Protein AF-A0A924S5Z5-F1 (afdb_monomer)

Secondary structure (DSSP, 8-state):
------PPPGGG-TTHHHHHHHHHHHH-TTS-PEEPHHHHHHHHHS--TTHHHHHHHHHHHHHHHTTT-SEE-GGGS-HHHHHHHH-SSPPPPPHHHHHHHHHHHHHHHHHHHHTTT-HHHHHHHHTS-HHHHHHHT-

Radius of gyration: 17.37 Å; Cα contacts (8 Å, |Δi|>4): 128; chains: 1; bounding box: 43×27×55 Å

Structure (mmCIF, N/CA/C/O backbone):
data_AF-A0A924S5Z5-F1
#
_entry.id   AF-A0A924S5Z5-F1
#
loop_
_atom_site.group_PDB
_atom_site.id
_atom_site.type_symbol
_atom_site.label_atom_id
_atom_site.label_alt_id
_atom_site.label_comp_id
_atom_site.label_asym_id
_atom_site.label_entity_id
_atom_site.label_seq_id
_atom_site.pdbx_PDB_ins_code
_atom_site.Cartn_x
_atom_site.Cartn_y
_atom_site.Cartn_z
_atom_site.occupancy
_atom_site.B_iso_or_equiv
_atom_site.auth_seq_id
_atom_site.auth_comp_id
_atom_site.auth_asym_id
_atom_site.auth_atom_id
_atom_site.pdbx_PDB_model_num
ATOM 1 N N . ASN A 1 1 ? 11.012 15.127 -35.515 1.00 39.03 1 ASN A N 1
ATOM 2 C CA . ASN A 1 1 ? 11.517 13.742 -35.368 1.00 39.03 1 ASN A CA 1
ATOM 3 C C . ASN A 1 1 ? 11.509 13.340 -33.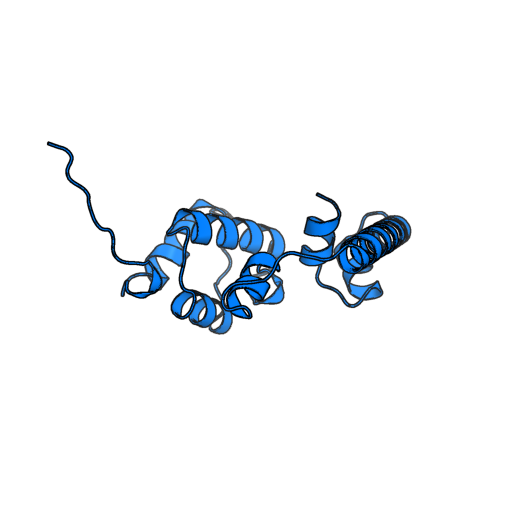898 1.00 39.03 1 ASN A C 1
ATOM 5 O O . ASN A 1 1 ? 12.509 13.516 -33.220 1.00 39.03 1 ASN A O 1
ATOM 9 N N . GLY A 1 2 ? 10.361 12.892 -33.378 1.00 47.19 2 GLY A N 1
ATOM 10 C CA . GLY A 1 2 ? 10.234 12.454 -31.984 1.00 47.19 2 GLY A CA 1
ATOM 11 C C . GLY A 1 2 ? 10.558 10.968 -31.858 1.00 47.19 2 GLY A C 1
ATOM 12 O O . GLY A 1 2 ? 9.858 10.139 -32.433 1.00 47.19 2 GLY A O 1
ATOM 13 N N . LEU A 1 3 ? 11.624 10.632 -31.135 1.00 38.22 3 LEU A N 1
ATOM 14 C CA . LEU A 1 3 ? 11.960 9.253 -30.780 1.00 38.22 3 LEU A CA 1
ATOM 15 C C . LEU A 1 3 ? 10.952 8.743 -29.742 1.00 38.22 3 LEU A C 1
ATOM 17 O O . LEU A 1 3 ? 10.991 9.137 -28.578 1.00 38.22 3 LEU A O 1
ATOM 21 N N . VAL A 1 4 ? 10.047 7.859 -30.162 1.00 43.88 4 VAL A N 1
ATOM 22 C CA . VAL A 1 4 ? 9.155 7.133 -29.251 1.00 43.88 4 VAL A CA 1
ATOM 23 C C . VAL A 1 4 ? 9.936 5.956 -28.677 1.00 43.88 4 VAL A C 1
ATOM 25 O O . VAL A 1 4 ? 10.039 4.896 -29.293 1.00 43.88 4 VAL A O 1
ATOM 28 N N . VAL A 1 5 ? 10.516 6.143 -27.493 1.00 45.22 5 VAL A N 1
ATOM 29 C CA . VAL A 1 5 ? 11.158 5.055 -26.749 1.00 45.22 5 VAL A CA 1
ATOM 30 C C . VAL A 1 5 ? 10.055 4.154 -26.196 1.00 45.22 5 VAL A C 1
ATOM 32 O O . VAL A 1 5 ? 9.422 4.472 -25.189 1.00 45.22 5 VAL A O 1
ATOM 35 N N . ARG A 1 6 ? 9.793 3.024 -26.862 1.00 48.19 6 ARG A N 1
ATOM 36 C CA . ARG A 1 6 ? 8.923 1.973 -26.320 1.00 48.19 6 ARG A CA 1
ATOM 37 C C . ARG A 1 6 ? 9.669 1.255 -25.200 1.00 48.19 6 ARG A C 1
ATOM 39 O O . ARG A 1 6 ? 10.352 0.262 -25.431 1.00 48.19 6 ARG A O 1
ATOM 46 N N . LEU A 1 7 ? 9.570 1.792 -23.988 1.00 57.28 7 LEU A N 1
ATOM 47 C CA . LEU A 1 7 ? 10.012 1.088 -22.789 1.00 57.28 7 LEU A CA 1
ATOM 48 C C . LEU A 1 7 ? 9.194 -0.208 -22.651 1.00 57.28 7 LEU A C 1
ATOM 50 O O . LEU A 1 7 ? 7.968 -0.164 -22.791 1.00 57.28 7 LEU A O 1
ATOM 54 N N . PRO A 1 8 ? 9.838 -1.362 -22.402 1.00 53.69 8 PRO A N 1
ATOM 55 C CA . PRO A 1 8 ? 9.117 -2.601 -22.157 1.00 53.69 8 PRO A CA 1
ATOM 56 C C . PRO A 1 8 ? 8.243 -2.450 -20.910 1.00 53.69 8 PRO A C 1
ATOM 58 O O . PRO A 1 8 ? 8.626 -1.777 -19.949 1.00 53.69 8 PRO A O 1
ATOM 61 N N . ALA A 1 9 ? 7.081 -3.107 -20.917 1.00 63.81 9 ALA A N 1
ATOM 62 C CA . ALA A 1 9 ? 6.237 -3.195 -19.734 1.00 63.81 9 ALA A CA 1
ATOM 63 C C . ALA A 1 9 ? 7.059 -3.708 -18.543 1.00 63.81 9 ALA A C 1
ATOM 65 O O . ALA A 1 9 ? 7.856 -4.638 -18.683 1.00 63.81 9 ALA A O 1
ATOM 66 N N . LEU A 1 10 ? 6.852 -3.113 -17.368 1.00 65.38 10 LEU A N 1
ATOM 67 C CA . LEU A 1 10 ? 7.674 -3.344 -16.178 1.00 65.38 10 LEU A CA 1
ATOM 68 C C . LEU A 1 10 ? 7.735 -4.830 -15.755 1.00 65.38 10 LEU A C 1
ATOM 70 O O . LEU A 1 10 ? 8.758 -5.274 -15.252 1.00 65.38 10 LEU A O 1
ATOM 74 N N . ARG A 1 11 ? 6.697 -5.621 -16.053 1.00 62.19 11 ARG A N 1
ATOM 75 C CA . ARG A 1 11 ? 6.652 -7.083 -15.837 1.00 62.19 11 ARG A CA 1
ATOM 76 C C . ARG A 1 11 ? 7.616 -7.910 -16.696 1.00 62.19 11 ARG A C 1
ATOM 78 O O . ARG A 1 11 ? 7.984 -9.011 -16.316 1.00 62.19 11 ARG A O 1
ATOM 85 N N . HIS A 1 12 ? 8.019 -7.410 -17.863 1.00 63.91 12 HIS A N 1
ATOM 86 C CA . HIS A 1 12 ? 8.942 -8.116 -18.762 1.00 63.91 12 HIS A CA 1
ATOM 87 C C . HIS A 1 12 ? 10.407 -7.762 -18.476 1.00 63.91 12 HIS A C 1
ATOM 89 O O . HIS A 1 12 ? 11.311 -8.217 -19.175 1.00 63.91 12 HIS A O 1
ATOM 95 N N . ARG A 1 13 ? 10.653 -6.925 -17.463 1.00 70.69 13 ARG A N 1
ATOM 96 C CA . ARG A 1 13 ? 11.990 -6.522 -17.054 1.00 70.69 13 ARG A CA 1
ATOM 97 C C . ARG A 1 13 ? 12.581 -7.548 -16.095 1.00 70.69 13 ARG A C 1
ATOM 99 O O . ARG A 1 13 ? 12.076 -7.745 -14.994 1.00 70.69 13 ARG A O 1
ATOM 106 N N . 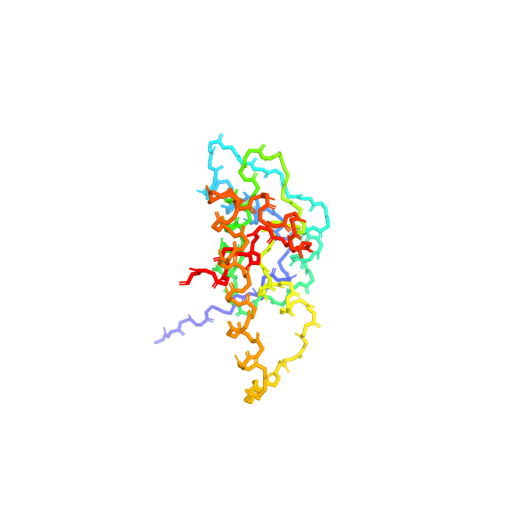SER A 1 14 ? 13.707 -8.139 -16.482 1.00 75.12 14 SER A N 1
ATOM 107 C CA . SER A 1 14 ? 14.488 -9.035 -15.620 1.00 75.12 14 SER A CA 1
ATOM 108 C C . SER A 1 14 ? 15.035 -8.337 -14.365 1.00 75.12 14 SER A C 1
ATOM 110 O O . SER A 1 14 ? 15.351 -9.002 -13.381 1.00 75.12 14 SER A O 1
ATOM 112 N N . ASP A 1 15 ? 15.108 -7.002 -14.360 1.00 85.12 15 ASP A N 1
ATOM 113 C CA . ASP A 1 15 ? 15.619 -6.194 -13.252 1.00 85.12 15 ASP A CA 1
ATOM 114 C C . ASP A 1 15 ? 14.532 -5.639 -12.312 1.00 85.12 15 ASP A C 1
ATOM 116 O O . ASP A 1 15 ? 14.855 -4.860 -11.413 1.00 85.12 15 ASP A O 1
ATOM 120 N N . LEU A 1 16 ? 13.266 -6.063 -12.441 1.00 87.31 16 LEU A N 1
ATOM 121 C CA . LEU A 1 16 ? 12.148 -5.562 -11.625 1.00 87.31 16 LEU A CA 1
ATOM 122 C C . LEU A 1 16 ? 12.440 -5.589 -10.118 1.00 87.31 16 LEU A C 1
ATOM 124 O O . LEU A 1 16 ? 12.215 -4.598 -9.426 1.00 87.31 16 LEU A O 1
ATOM 128 N N . ARG A 1 17 ? 13.012 -6.686 -9.605 1.00 90.38 17 ARG A N 1
ATOM 129 C CA . ARG A 1 17 ? 13.372 -6.795 -8.181 1.00 90.38 17 ARG A CA 1
ATOM 130 C C . ARG A 1 17 ? 14.377 -5.728 -7.750 1.00 90.38 17 ARG A C 1
ATOM 132 O O . ARG A 1 17 ? 14.273 -5.184 -6.653 1.00 90.38 17 ARG A O 1
ATOM 139 N N . ALA A 1 18 ? 15.373 -5.452 -8.591 1.00 90.31 18 ALA A N 1
ATOM 140 C CA . ALA A 1 18 ? 16.394 -4.448 -8.310 1.00 90.31 18 ALA A CA 1
ATOM 141 C C . ALA A 1 18 ? 15.805 -3.034 -8.375 1.00 90.31 18 ALA A C 1
ATOM 143 O O . ALA A 1 18 ? 16.085 -2.216 -7.500 1.00 90.31 18 ALA A O 1
ATOM 144 N N . VAL A 1 19 ? 14.935 -2.778 -9.357 1.00 90.56 19 VAL A N 1
ATOM 145 C CA . VAL A 1 19 ? 14.194 -1.520 -9.490 1.00 90.56 19 VAL A CA 1
ATOM 146 C C . VAL A 1 19 ? 13.304 -1.280 -8.269 1.00 90.56 19 VAL A C 1
ATOM 148 O O . VAL A 1 19 ? 13.399 -0.218 -7.663 1.00 90.56 19 VAL A O 1
ATOM 151 N N . ALA A 1 20 ? 12.507 -2.268 -7.854 1.00 92.56 20 ALA A N 1
ATOM 152 C CA . ALA A 1 20 ? 11.628 -2.165 -6.690 1.00 92.56 20 ALA A CA 1
ATOM 153 C C . ALA A 1 20 ? 12.412 -1.857 -5.407 1.00 92.56 20 ALA A C 1
ATOM 155 O O . ALA A 1 20 ? 12.065 -0.926 -4.686 1.00 92.56 20 ALA A O 1
ATOM 156 N N . ARG A 1 21 ? 13.523 -2.566 -5.161 1.00 92.31 21 ARG A N 1
ATOM 157 C CA . ARG A 1 21 ? 14.401 -2.281 -4.013 1.00 92.31 21 ARG A CA 1
ATOM 158 C C . ARG A 1 21 ? 14.984 -0.872 -4.056 1.00 92.31 21 ARG A C 1
ATOM 160 O O . ARG A 1 21 ? 15.021 -0.202 -3.032 1.00 92.31 21 ARG A O 1
ATOM 167 N N . ARG A 1 22 ? 15.436 -0.412 -5.226 1.00 92.69 22 ARG A N 1
ATOM 168 C CA . ARG A 1 22 ? 16.035 0.921 -5.373 1.00 92.69 22 ARG A CA 1
ATOM 169 C C . ARG A 1 22 ? 15.017 2.038 -5.163 1.00 92.69 22 ARG A C 1
ATOM 171 O O . ARG A 1 22 ? 15.353 3.046 -4.554 1.00 92.69 22 ARG A O 1
ATOM 178 N N . ILE A 1 23 ? 13.794 1.854 -5.649 1.00 92.75 23 ILE A N 1
ATOM 179 C CA . ILE A 1 23 ? 12.691 2.782 -5.394 1.00 92.75 23 ILE A CA 1
ATOM 180 C C . ILE A 1 23 ? 12.361 2.794 -3.902 1.00 92.75 23 ILE A C 1
ATOM 182 O O . ILE A 1 23 ? 12.305 3.860 -3.307 1.00 92.75 23 ILE A O 1
ATOM 186 N N . LEU A 1 24 ? 12.217 1.621 -3.281 1.00 93.69 24 LEU A N 1
ATOM 187 C CA . LEU A 1 24 ? 11.893 1.522 -1.861 1.00 93.69 24 LEU A CA 1
ATOM 188 C C . LEU A 1 24 ? 12.961 2.176 -0.969 1.00 93.69 24 LEU A C 1
ATOM 190 O O . LEU A 1 24 ? 12.618 2.898 -0.039 1.00 93.69 24 LEU A O 1
ATOM 194 N N . LEU A 1 25 ? 14.245 1.992 -1.294 1.00 93.12 25 LEU A N 1
ATOM 195 C CA . LEU A 1 25 ? 15.355 2.668 -0.616 1.00 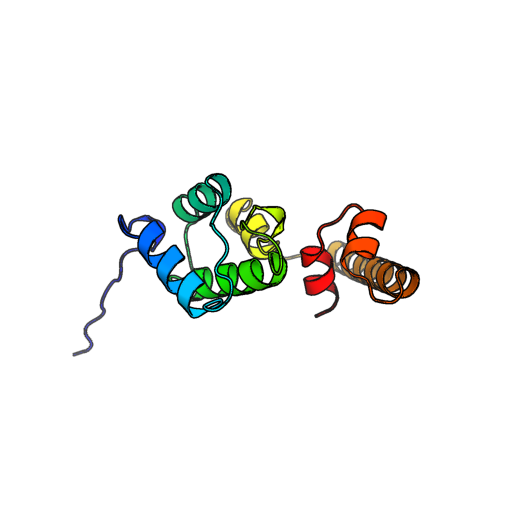93.12 25 LEU A CA 1
ATOM 196 C C . LEU A 1 25 ? 15.266 4.198 -0.736 1.00 93.12 25 LEU A C 1
ATOM 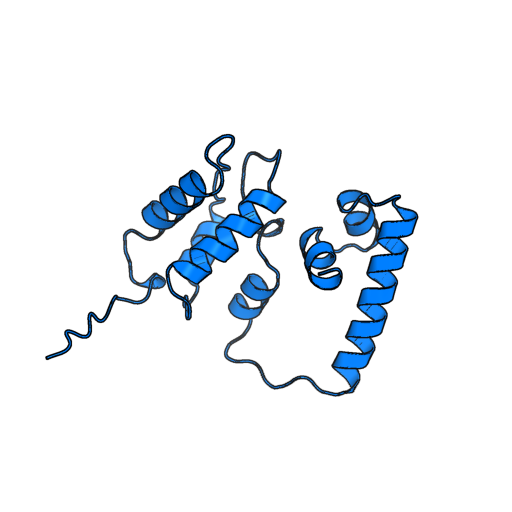198 O O . LEU A 1 25 ? 15.602 4.904 0.208 1.00 93.12 25 LEU A O 1
ATOM 202 N N . ALA A 1 26 ? 14.819 4.716 -1.882 1.00 90.44 26 ALA A N 1
ATOM 203 C CA . ALA A 1 26 ? 14.649 6.153 -2.079 1.00 90.44 26 ALA A CA 1
ATOM 204 C C . ALA A 1 26 ? 13.447 6.719 -1.301 1.00 90.44 26 ALA A C 1
ATOM 206 O O . ALA A 1 26 ? 13.511 7.851 -0.830 1.00 90.44 26 ALA A O 1
ATOM 207 N N . GLU A 1 27 ? 12.370 5.943 -1.154 1.00 88.00 27 GLU A N 1
ATOM 208 C CA . GLU A 1 27 ? 11.154 6.359 -0.439 1.00 88.00 27 GLU A CA 1
ATOM 209 C C . GLU A 1 27 ? 11.291 6.231 1.090 1.00 88.00 27 GLU A C 1
ATOM 211 O O . GLU A 1 27 ? 10.712 7.026 1.826 1.00 88.00 27 GLU A O 1
ATOM 216 N N . ALA A 1 28 ? 12.070 5.261 1.583 1.00 87.94 28 ALA A N 1
ATOM 217 C CA . ALA A 1 28 ? 12.263 5.004 3.013 1.00 87.94 28 ALA A CA 1
ATOM 218 C C . ALA A 1 28 ? 13.747 4.779 3.377 1.00 87.94 28 ALA A C 1
ATOM 220 O O . ALA A 1 28 ? 14.113 3.688 3.822 1.00 87.94 28 ALA A O 1
ATOM 221 N N . PRO A 1 29 ? 14.629 5.787 3.227 1.00 86.31 29 PRO A N 1
ATOM 222 C CA . PRO A 1 29 ? 16.079 5.610 3.374 1.00 86.31 29 PRO A CA 1
ATOM 223 C C . PRO A 1 29 ? 16.543 5.318 4.808 1.00 86.31 29 PRO A C 1
ATOM 225 O O . PRO A 1 29 ? 17.602 4.729 4.995 1.00 86.31 29 PRO A O 1
ATOM 228 N N . GLN A 1 30 ? 15.773 5.728 5.821 1.00 85.06 30 GLN A N 1
ATOM 229 C CA . GLN A 1 30 ? 16.160 5.592 7.235 1.00 85.06 30 GLN A CA 1
ATOM 230 C C . GLN A 1 30 ? 15.791 4.232 7.842 1.00 85.06 30 GLN A C 1
ATOM 232 O O . GLN A 1 30 ? 16.400 3.800 8.815 1.00 85.06 30 GLN A O 1
ATOM 237 N N . ALA A 1 31 ? 14.784 3.562 7.283 1.00 85.62 31 ALA A N 1
ATOM 238 C CA . ALA A 1 31 ? 14.272 2.288 7.775 1.00 85.62 31 ALA A CA 1
ATOM 239 C C . ALA A 1 31 ? 13.629 1.530 6.612 1.00 85.62 31 ALA A C 1
ATOM 241 O O . ALA A 1 31 ? 12.413 1.382 6.552 1.00 85.62 31 ALA A O 1
ATOM 242 N N . THR A 1 32 ? 14.441 1.125 5.632 1.00 90.69 32 THR A N 1
ATOM 243 C CA . THR A 1 32 ? 13.942 0.446 4.431 1.00 90.69 32 THR A CA 1
ATOM 244 C C . THR A 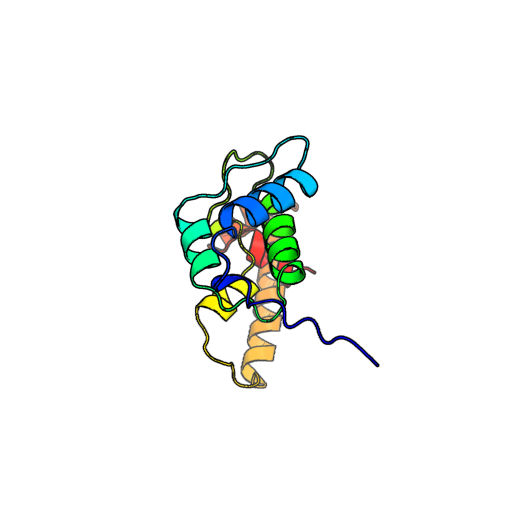1 32 ? 13.476 -0.970 4.791 1.00 90.69 32 THR A C 1
ATOM 246 O O . THR A 1 32 ? 14.324 -1.804 5.118 1.00 90.69 32 THR A O 1
ATOM 249 N N . PRO A 1 33 ? 12.169 -1.285 4.718 1.00 92.88 33 PRO A N 1
ATOM 250 C CA . PRO A 1 33 ? 11.698 -2.634 5.001 1.00 92.88 33 PRO A CA 1
ATOM 251 C C . PRO A 1 33 ? 12.106 -3.594 3.876 1.00 92.88 33 PRO A C 1
ATOM 253 O O . PRO A 1 33 ? 12.261 -3.206 2.713 1.00 92.88 33 PRO A O 1
ATOM 256 N N . ALA A 1 34 ? 12.248 -4.878 4.201 1.00 94.62 34 ALA A N 1
ATOM 257 C CA . ALA A 1 34 ? 12.341 -5.920 3.186 1.00 94.62 34 ALA A CA 1
ATOM 258 C C . ALA A 1 34 ? 11.018 -6.020 2.406 1.00 94.62 34 ALA A C 1
ATOM 260 O O . ALA A 1 34 ? 9.964 -5.640 2.902 1.00 94.62 34 ALA A O 1
ATOM 261 N N . ILE A 1 35 ? 11.043 -6.551 1.183 1.00 96.12 35 ILE A N 1
ATOM 262 C CA . ILE A 1 35 ? 9.815 -6.911 0.460 1.00 96.12 35 ILE A CA 1
ATOM 263 C C . ILE A 1 35 ? 9.649 -8.418 0.588 1.00 96.12 35 ILE A C 1
ATOM 265 O O . ILE A 1 35 ? 10.529 -9.158 0.138 1.00 96.12 35 ILE A O 1
ATOM 269 N N . SER A 1 36 ? 8.529 -8.866 1.154 1.00 96.75 36 SER A N 1
ATOM 270 C CA . SER A 1 36 ? 8.256 -10.296 1.281 1.00 96.75 36 SER A CA 1
ATOM 271 C C . SER A 1 36 ? 8.243 -10.989 -0.082 1.00 96.75 36 SER A C 1
ATOM 273 O O . SER A 1 36 ? 7.879 -10.417 -1.119 1.00 96.75 36 SER A O 1
ATOM 275 N N . ALA A 1 37 ? 8.598 -12.273 -0.090 1.00 92.94 37 ALA A N 1
ATOM 276 C CA . ALA A 1 37 ? 8.608 -13.067 -1.315 1.00 92.94 37 ALA A CA 1
ATOM 277 C C . ALA A 1 37 ? 7.227 -13.113 -1.996 1.00 92.94 37 ALA A C 1
ATOM 279 O O . ALA A 1 37 ? 7.158 -13.181 -3.223 1.00 92.94 37 ALA A O 1
ATOM 280 N N . ASN A 1 38 ? 6.134 -13.058 -1.222 1.00 92.69 38 ASN A N 1
ATOM 281 C CA . ASN A 1 38 ? 4.781 -13.039 -1.776 1.00 92.69 38 ASN A CA 1
ATOM 282 C C . ASN A 1 38 ? 4.494 -11.751 -2.546 1.00 92.69 38 ASN A C 1
ATOM 284 O O . ASN A 1 38 ? 4.125 -11.813 -3.716 1.00 92.69 38 ASN A O 1
ATOM 288 N N . VAL A 1 39 ? 4.771 -10.600 -1.932 1.00 94.44 39 VAL A N 1
ATOM 289 C CA . VAL A 1 39 ? 4.597 -9.288 -2.568 1.00 94.44 39 VAL A CA 1
ATOM 290 C C . VAL A 1 39 ? 5.447 -9.176 -3.832 1.00 94.44 39 VAL A C 1
ATOM 292 O O . VAL A 1 39 ? 4.967 -8.710 -4.864 1.00 94.44 39 VAL A O 1
ATOM 295 N N . MET A 1 40 ? 6.685 -9.682 -3.809 1.00 94.00 40 MET A N 1
ATOM 296 C CA . MET A 1 40 ? 7.532 -9.669 -5.003 1.00 94.00 40 MET A CA 1
ATOM 297 C C . MET A 1 40 ? 6.932 -10.486 -6.158 1.00 94.00 40 MET A C 1
ATOM 299 O O . MET A 1 40 ? 6.954 -10.033 -7.300 1.00 94.00 40 MET A O 1
ATOM 303 N N . ARG A 1 41 ? 6.335 -11.654 -5.878 1.00 90.56 41 ARG A N 1
ATOM 304 C CA . ARG A 1 41 ? 5.625 -12.442 -6.903 1.00 90.56 41 ARG A CA 1
ATOM 305 C C . ARG A 1 41 ? 4.404 -11.706 -7.453 1.00 90.56 41 ARG A C 1
ATOM 307 O O . ARG A 1 41 ? 4.135 -11.799 -8.649 1.00 90.56 41 ARG A O 1
ATOM 314 N N . MET A 1 42 ? 3.672 -10.978 -6.608 1.00 90.00 42 MET A N 1
ATOM 315 C CA . MET A 1 42 ? 2.543 -10.152 -7.053 1.00 90.00 42 MET A CA 1
ATOM 316 C C . MET A 1 42 ? 3.023 -9.046 -7.995 1.00 90.00 42 MET A C 1
ATOM 318 O O . MET A 1 42 ? 2.429 -8.839 -9.051 1.00 90.00 42 MET A O 1
ATOM 322 N N . PHE A 1 43 ? 4.141 -8.391 -7.669 1.00 90.62 43 PHE A N 1
ATOM 323 C CA . PHE A 1 43 ? 4.755 -7.384 -8.535 1.00 90.62 43 PHE A CA 1
ATOM 324 C C . PHE A 1 43 ? 5.225 -7.967 -9.871 1.00 90.62 43 PHE A C 1
ATOM 326 O O . PHE A 1 43 ? 5.039 -7.333 -10.904 1.00 90.62 43 PHE A O 1
ATOM 333 N N . GLU A 1 44 ? 5.793 -9.172 -9.885 1.00 87.69 44 GLU A N 1
ATOM 334 C CA . GLU A 1 44 ? 6.232 -9.842 -11.119 1.00 87.69 44 GLU A CA 1
ATOM 335 C C . GLU A 1 44 ? 5.069 -10.218 -12.048 1.00 87.69 44 GLU A C 1
ATOM 337 O O . GLU A 1 44 ? 5.219 -10.185 -13.268 1.00 87.69 44 GLU A O 1
ATOM 342 N N . ARG A 1 45 ? 3.905 -10.557 -11.484 1.00 84.38 45 ARG A N 1
ATOM 343 C CA . ARG A 1 45 ? 2.712 -10.961 -12.249 1.00 84.38 45 ARG A CA 1
ATOM 344 C C . ARG A 1 45 ? 1.857 -9.787 -12.712 1.00 84.38 45 ARG A C 1
ATOM 346 O O . ARG A 1 45 ? 1.102 -9.929 -13.670 1.00 84.38 45 ARG A O 1
ATOM 353 N N . TYR A 1 46 ? 1.950 -8.648 -12.034 1.00 81.88 46 TYR A N 1
ATOM 354 C CA . TYR A 1 46 ? 1.088 -7.507 -12.300 1.00 81.88 46 TYR A CA 1
ATOM 355 C C . TYR A 1 46 ? 1.421 -6.817 -13.629 1.00 81.88 46 TYR A C 1
ATOM 357 O O . TYR A 1 46 ? 2.581 -6.687 -14.019 1.00 81.88 46 TYR A O 1
ATOM 365 N N . ALA A 1 47 ? 0.395 -6.346 -14.344 1.00 73.00 47 ALA A N 1
ATOM 366 C CA . ALA A 1 47 ? 0.563 -5.788 -15.685 1.00 73.00 47 ALA A CA 1
ATOM 367 C C . ALA A 1 47 ? 1.349 -4.464 -15.704 1.00 73.00 47 ALA A C 1
ATOM 369 O O . ALA A 1 47 ? 2.001 -4.171 -16.712 1.00 73.00 47 ALA A O 1
ATOM 370 N N . TRP A 1 48 ? 1.316 -3.709 -14.601 1.00 79.12 48 TRP A N 1
ATOM 371 C CA . TRP A 1 48 ? 1.877 -2.359 -14.456 1.00 79.12 48 TRP A CA 1
ATOM 372 C C . TRP A 1 48 ? 1.417 -1.382 -15.552 1.00 79.12 48 TRP A C 1
ATOM 374 O O . TRP A 1 48 ? 2.264 -0.835 -16.268 1.00 79.12 48 TRP A O 1
ATOM 384 N N . PRO A 1 49 ? 0.101 -1.125 -15.697 1.00 66.50 49 PRO A N 1
ATOM 385 C CA . PRO A 1 49 ? -0.417 -0.171 -16.683 1.00 66.50 49 PRO A CA 1
ATOM 386 C C . PRO A 1 49 ? 0.191 1.238 -16.532 1.00 66.50 49 PRO A C 1
ATOM 388 O O . PRO A 1 49 ? 0.385 1.934 -17.527 1.00 66.50 49 PRO A O 1
ATOM 391 N N . GLY A 1 50 ?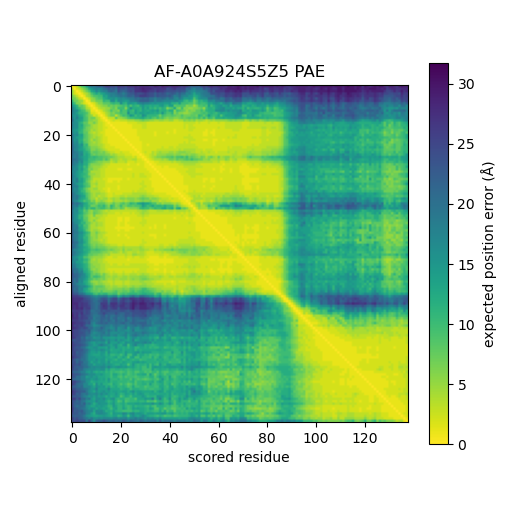 0.564 1.637 -15.309 1.00 68.38 50 GLY A N 1
ATOM 392 C CA . GLY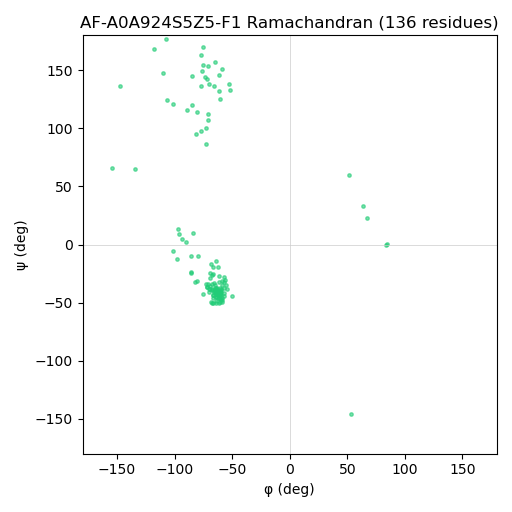 A 1 50 ? 1.194 2.922 -14.986 1.00 68.38 50 GLY A CA 1
ATOM 393 C C . GLY A 1 50 ? 2.728 2.907 -14.867 1.00 68.38 50 GLY A C 1
ATOM 394 O O . GLY A 1 50 ? 3.312 3.882 -14.379 1.00 68.38 50 GLY A O 1
ATOM 395 N N . ASN A 1 51 ? 3.406 1.839 -15.310 1.00 77.25 51 ASN A N 1
ATOM 396 C CA . ASN A 1 51 ? 4.871 1.692 -15.279 1.00 77.25 51 ASN A CA 1
ATOM 397 C C . ASN A 1 51 ? 5.490 1.930 -13.874 1.00 77.25 51 ASN A C 1
ATOM 399 O O . ASN A 1 51 ? 4.907 1.607 -12.841 1.00 77.25 51 ASN A O 1
ATOM 403 N N . ILE A 1 52 ? 6.704 2.498 -13.831 1.00 80.94 52 ILE A N 1
ATOM 404 C CA . ILE A 1 52 ? 7.502 2.743 -12.618 1.00 80.94 52 ILE A CA 1
ATOM 405 C C . ILE A 1 52 ? 6.801 3.688 -11.637 1.00 80.94 52 ILE A C 1
ATOM 407 O O . ILE A 1 52 ? 6.966 3.533 -10.431 1.00 80.94 52 ILE A O 1
ATOM 411 N N . ARG A 1 53 ? 6.011 4.656 -12.123 1.00 81.19 53 ARG A N 1
ATOM 412 C CA . ARG A 1 53 ? 5.293 5.591 -11.240 1.00 81.19 53 ARG A CA 1
ATOM 413 C C . ARG A 1 53 ? 4.269 4.862 -10.379 1.00 81.19 53 ARG A C 1
ATOM 415 O O . ARG A 1 53 ? 4.153 5.163 -9.196 1.00 81.19 53 ARG A O 1
ATOM 422 N N . GLN A 1 54 ? 3.568 3.891 -10.960 1.00 83.12 54 GLN A N 1
ATOM 423 C CA . GLN A 1 54 ? 2.620 3.066 -10.221 1.00 83.12 54 GLN A CA 1
ATOM 424 C C . GLN A 1 54 ? 3.343 2.192 -9.191 1.00 83.12 54 GLN A C 1
ATOM 426 O O . GLN A 1 54 ? 2.952 2.197 -8.029 1.00 83.12 54 GLN A O 1
ATOM 431 N N . LEU A 1 55 ? 4.448 1.536 -9.573 1.00 89.06 55 LEU A N 1
ATOM 432 C CA . LEU A 1 55 ? 5.281 0.781 -8.627 1.00 89.06 55 LEU A CA 1
ATOM 433 C C . LEU A 1 55 ? 5.778 1.663 -7.472 1.00 89.06 55 LEU A C 1
ATOM 435 O O . LEU A 1 55 ? 5.700 1.255 -6.319 1.00 89.06 55 LEU A O 1
ATOM 439 N N . ALA A 1 56 ? 6.247 2.879 -7.759 1.00 88.75 56 ALA A N 1
ATOM 440 C CA . ALA A 1 56 ? 6.704 3.813 -6.733 1.00 88.75 56 ALA A CA 1
ATOM 441 C C . ALA A 1 56 ? 5.581 4.255 -5.792 1.00 88.75 56 ALA A C 1
ATOM 443 O O . ALA A 1 56 ? 5.795 4.318 -4.587 1.00 88.75 56 ALA A O 1
ATOM 444 N N . ASN A 1 57 ? 4.379 4.508 -6.310 1.00 87.38 57 ASN A N 1
ATOM 445 C CA . ASN A 1 57 ? 3.230 4.838 -5.471 1.00 87.38 57 ASN A CA 1
ATOM 446 C C . ASN A 1 57 ? 2.840 3.672 -4.555 1.00 87.38 57 ASN A C 1
ATOM 448 O O . ASN A 1 57 ? 2.656 3.888 -3.360 1.00 87.38 57 ASN A O 1
ATOM 452 N N . VAL A 1 58 ? 2.778 2.448 -5.090 1.00 90.62 58 VAL A N 1
ATOM 453 C CA . VAL A 1 58 ? 2.484 1.243 -4.297 1.00 90.62 58 VAL A CA 1
ATOM 454 C C . VAL A 1 58 ? 3.545 1.042 -3.214 1.00 90.62 58 VAL A C 1
ATOM 456 O O . VAL A 1 58 ? 3.201 0.840 -2.053 1.00 90.62 58 VAL A O 1
ATOM 459 N N . LEU A 1 59 ? 4.831 1.159 -3.562 1.00 93.00 59 LEU A N 1
ATOM 460 C CA . LEU A 1 59 ? 5.938 1.019 -2.612 1.00 93.00 59 LEU A CA 1
ATOM 461 C C . LEU A 1 59 ? 5.957 2.118 -1.548 1.00 93.00 59 LEU A C 1
ATOM 463 O O . LEU A 1 59 ? 6.225 1.811 -0.392 1.00 93.00 59 LEU A O 1
ATOM 467 N N . ARG A 1 60 ? 5.655 3.372 -1.903 1.00 90.56 60 ARG A N 1
ATOM 468 C CA . ARG A 1 60 ? 5.571 4.482 -0.944 1.00 90.56 60 ARG A CA 1
ATOM 469 C C . ARG A 1 60 ? 4.479 4.226 0.087 1.00 90.56 60 ARG A C 1
ATOM 471 O O . ARG A 1 60 ? 4.746 4.303 1.281 1.00 90.56 60 ARG A O 1
ATOM 478 N N . THR A 1 61 ? 3.270 3.887 -0.365 1.00 89.06 61 THR A N 1
ATOM 479 C CA . THR A 1 61 ? 2.164 3.550 0.541 1.00 89.06 61 THR A CA 1
ATOM 480 C C . THR A 1 61 ? 2.531 2.354 1.411 1.00 89.06 61 THR A C 1
ATOM 482 O O . THR A 1 61 ? 2.387 2.420 2.627 1.00 89.06 61 THR A O 1
ATOM 485 N N . ALA A 1 62 ? 3.083 1.297 0.814 1.00 92.12 62 ALA A N 1
ATOM 486 C CA . ALA A 1 62 ? 3.466 0.101 1.549 1.00 92.12 62 ALA A CA 1
ATOM 487 C C . ALA A 1 62 ? 4.564 0.354 2.590 1.00 92.12 62 ALA A C 1
ATOM 489 O O . ALA A 1 62 ? 4.491 -0.195 3.684 1.00 92.12 62 ALA A O 1
ATOM 490 N N . ALA A 1 63 ? 5.538 1.218 2.297 1.00 92.06 63 ALA A N 1
ATOM 491 C CA . ALA A 1 63 ? 6.571 1.607 3.253 1.00 92.06 63 ALA A CA 1
ATOM 492 C C . ALA A 1 63 ? 5.994 2.371 4.454 1.00 92.06 63 ALA A C 1
ATOM 494 O O . ALA A 1 63 ? 6.414 2.138 5.583 1.00 92.06 63 ALA A O 1
ATOM 495 N N . VAL A 1 64 ? 5.010 3.247 4.222 1.00 89.62 64 VAL A N 1
ATOM 496 C CA . VAL A 1 64 ? 4.301 3.954 5.300 1.00 89.62 64 VAL A CA 1
ATOM 497 C C . VAL A 1 64 ? 3.469 2.980 6.138 1.00 89.62 64 VAL A C 1
ATOM 499 O O . VAL A 1 64 ? 3.495 3.054 7.362 1.00 89.62 64 VAL A O 1
ATOM 502 N N . MET A 1 65 ? 2.758 2.044 5.503 1.00 88.88 65 MET A N 1
ATOM 503 C CA . MET A 1 65 ? 1.933 1.055 6.211 1.00 88.88 65 MET A CA 1
ATOM 504 C C . MET A 1 65 ? 2.774 0.063 7.021 1.00 88.88 65 MET A C 1
ATOM 506 O O . MET A 1 65 ? 2.358 -0.345 8.102 1.00 88.88 65 MET A O 1
ATOM 510 N N . ALA A 1 66 ? 3.958 -0.283 6.514 1.00 90.81 66 ALA A N 1
ATOM 511 C CA . ALA A 1 66 ? 4.944 -1.124 7.182 1.00 90.81 66 ALA A CA 1
ATOM 512 C C . ALA A 1 66 ? 5.845 -0.336 8.152 1.00 90.81 66 ALA A C 1
ATOM 514 O O . ALA A 1 66 ? 6.860 -0.864 8.600 1.00 90.81 66 ALA A O 1
ATOM 515 N N . ALA A 1 67 ? 5.554 0.936 8.450 1.00 87.00 67 ALA A N 1
ATOM 516 C CA . ALA A 1 67 ? 6.403 1.731 9.329 1.00 87.00 67 ALA A CA 1
ATOM 517 C C . ALA A 1 67 ? 6.498 1.088 10.724 1.00 87.00 67 ALA A C 1
ATOM 519 O O . ALA A 1 67 ? 5.488 0.827 11.377 1.00 87.00 67 ALA A O 1
ATOM 520 N N . GLY A 1 68 ? 7.730 0.847 11.180 1.00 85.06 68 GLY A N 1
ATOM 521 C CA . GLY A 1 68 ? 8.001 0.107 12.417 1.00 85.06 68 GLY A CA 1
ATOM 522 C C . GLY A 1 68 ? 8.015 -1.417 12.252 1.00 85.06 68 GLY A C 1
ATOM 523 O O . GLY A 1 68 ? 8.278 -2.125 13.221 1.00 85.06 68 GLY A O 1
ATOM 524 N N . GLU A 1 69 ? 7.790 -1.924 11.040 1.00 87.75 69 GLU A N 1
ATOM 525 C CA . GLU A 1 69 ? 7.881 -3.337 10.679 1.00 87.75 69 GLU A CA 1
ATOM 526 C C . GLU A 1 69 ? 9.096 -3.578 9.770 1.00 87.75 69 GLU A C 1
ATOM 528 O O . GLU A 1 69 ? 9.503 -2.724 8.983 1.00 87.75 69 GLU A O 1
ATOM 533 N N . GLY A 1 70 ? 9.710 -4.759 9.878 1.00 90.81 70 GLY A N 1
ATOM 534 C CA . GLY A 1 70 ? 10.901 -5.104 9.092 1.00 90.81 70 GLY A CA 1
ATOM 535 C C . GLY A 1 70 ? 10.603 -5.544 7.656 1.00 90.81 70 GLY A C 1
ATOM 536 O O . GLY A 1 70 ? 11.533 -5.698 6.863 1.00 90.81 70 GLY A O 1
ATOM 537 N N . GLU A 1 71 ? 9.334 -5.775 7.310 1.00 95.06 71 GLU A N 1
ATOM 538 C CA . GLU A 1 71 ? 8.943 -6.395 6.044 1.00 95.06 71 GLU A CA 1
ATOM 539 C C . GLU A 1 71 ? 7.600 -5.869 5.504 1.00 95.06 71 GLU A C 1
ATOM 541 O O . GLU A 1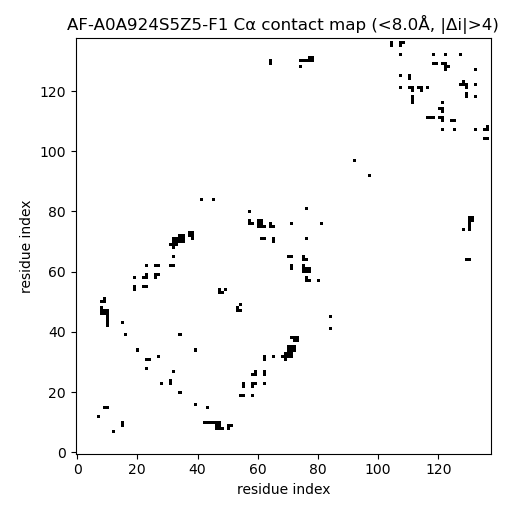 71 ? 6.604 -5.749 6.214 1.00 95.06 71 GLU A O 1
ATOM 546 N N . ILE A 1 72 ? 7.555 -5.603 4.198 1.00 95.75 72 ILE A N 1
ATOM 547 C CA . ILE A 1 72 ? 6.341 -5.343 3.428 1.00 95.75 72 ILE A CA 1
ATOM 548 C C . ILE A 1 72 ? 5.680 -6.676 3.077 1.00 95.75 72 ILE A C 1
ATOM 550 O O . ILE A 1 72 ? 6.192 -7.462 2.268 1.00 95.75 72 ILE A O 1
ATOM 554 N N . THR A 1 73 ? 4.500 -6.894 3.646 1.00 94.44 73 THR A N 1
ATOM 555 C CA . THR A 1 73 ? 3.610 -8.012 3.338 1.00 94.44 73 THR A CA 1
ATOM 556 C C . THR A 1 73 ? 2.401 -7.516 2.544 1.00 94.44 73 THR A C 1
ATOM 558 O O . THR A 1 73 ? 2.256 -6.322 2.279 1.00 94.44 73 THR A O 1
ATOM 561 N N . GLU A 1 74 ? 1.525 -8.433 2.140 1.00 90.62 74 GLU A N 1
ATOM 562 C CA . GLU A 1 74 ? 0.290 -8.102 1.422 1.00 90.62 74 GLU A CA 1
ATOM 563 C C . GLU A 1 74 ? -0.600 -7.122 2.204 1.00 90.62 74 GLU A C 1
ATOM 565 O O . GLU A 1 74 ? -1.200 -6.237 1.605 1.00 90.62 74 GLU A O 1
ATOM 570 N N . ALA A 1 75 ? -0.584 -7.190 3.541 1.00 87.62 75 ALA A N 1
ATOM 571 C CA . ALA A 1 75 ? -1.341 -6.297 4.420 1.00 87.62 75 ALA A CA 1
ATOM 572 C C . ALA A 1 75 ? -0.911 -4.818 4.339 1.00 87.62 75 ALA A C 1
ATOM 574 O O . ALA A 1 75 ? -1.614 -3.941 4.841 1.00 87.62 75 ALA A O 1
ATOM 575 N N . HIS A 1 76 ? 0.247 -4.538 3.735 1.00 92.00 76 HIS A N 1
ATOM 576 C CA . HIS A 1 76 ? 0.772 -3.186 3.541 1.00 92.00 76 HIS A CA 1
ATOM 577 C C . HIS A 1 76 ? 0.468 -2.635 2.143 1.00 92.00 76 HIS A C 1
ATOM 579 O O . HIS A 1 76 ? 0.636 -1.440 1.905 1.00 92.00 76 HIS A O 1
ATOM 585 N N . LEU A 1 77 ? 0.025 -3.477 1.207 1.00 90.12 77 LEU A N 1
ATOM 586 C CA . LEU A 1 77 ? -0.301 -3.047 -0.149 1.00 90.12 77 LEU A CA 1
ATOM 587 C C . LEU A 1 77 ? -1.643 -2.310 -0.182 1.00 90.12 77 LEU A C 1
ATOM 589 O O . LEU A 1 77 ? -2.529 -2.575 0.626 1.00 90.12 77 LEU A O 1
ATOM 593 N N . SER A 1 78 ? -1.783 -1.358 -1.108 1.00 83.44 78 SER A N 1
ATOM 594 C CA . SER A 1 78 ? -3.044 -0.646 -1.358 1.00 83.44 78 SER A CA 1
ATOM 595 C C . SER A 1 78 ?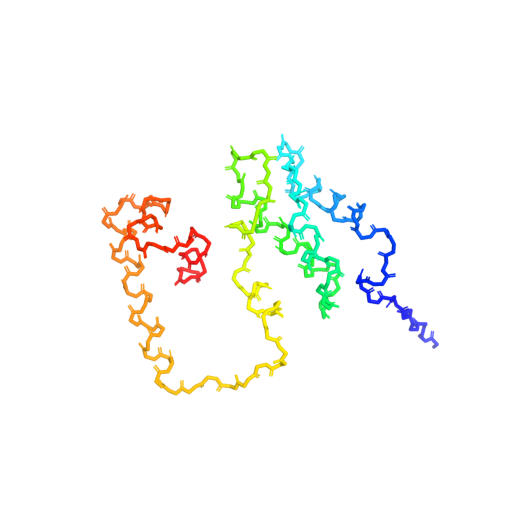 -4.113 -1.583 -1.901 1.00 83.44 78 SER A C 1
ATOM 597 O O . SER A 1 78 ? -3.824 -2.337 -2.828 1.00 83.44 78 SER A O 1
ATOM 599 N N . ASP A 1 79 ? -5.344 -1.467 -1.401 1.00 75.88 79 ASP A N 1
ATOM 600 C CA . ASP A 1 79 ? -6.468 -2.269 -1.897 1.00 75.88 79 ASP A CA 1
ATOM 601 C C . ASP A 1 79 ? -6.681 -2.070 -3.402 1.00 75.88 79 ASP A C 1
ATOM 603 O O . ASP A 1 79 ? -6.856 -3.065 -4.079 1.00 75.88 79 ASP A O 1
ATOM 607 N N . ASP A 1 80 ? -6.507 -0.863 -3.958 1.00 76.69 80 ASP A N 1
ATOM 608 C CA . ASP A 1 80 ? -6.559 -0.622 -5.414 1.00 76.69 80 ASP A CA 1
ATOM 609 C C . ASP A 1 80 ? -5.581 -1.525 -6.191 1.00 76.69 80 ASP A C 1
ATOM 611 O O . ASP A 1 80 ? -5.886 -2.039 -7.261 1.00 76.69 80 ASP A O 1
ATOM 615 N N . PHE A 1 81 ? -4.388 -1.767 -5.633 1.00 84.50 81 PHE A N 1
ATOM 616 C CA . PHE A 1 81 ? -3.412 -2.677 -6.239 1.00 84.50 81 PHE A CA 1
ATOM 617 C C . PHE A 1 81 ? -3.855 -4.138 -6.105 1.00 84.50 81 PHE A C 1
ATOM 619 O O . PHE A 1 81 ? -3.614 -4.929 -7.013 1.00 84.50 81 PHE A O 1
ATOM 626 N N . LEU A 1 82 ? -4.481 -4.502 -4.982 1.00 83.69 82 LEU A N 1
ATOM 627 C CA . LEU A 1 82 ? -5.013 -5.845 -4.738 1.00 83.69 82 LEU A CA 1
ATOM 628 C C . LEU A 1 82 ? -6.270 -6.128 -5.578 1.00 83.69 82 LEU A C 1
ATOM 630 O O . LEU A 1 82 ? -6.458 -7.248 -6.039 1.00 83.69 82 LEU A O 1
ATOM 634 N N . GLU A 1 83 ? -7.128 -5.134 -5.785 1.00 77.69 83 GLU A N 1
ATOM 635 C CA . GLU A 1 83 ? -8.306 -5.154 -6.657 1.00 77.69 83 GLU A CA 1
ATOM 636 C C . GLU A 1 83 ? -7.876 -5.250 -8.119 1.00 77.69 83 GLU A C 1
ATOM 638 O O . GLU A 1 83 ? -8.252 -6.212 -8.777 1.00 77.69 83 GLU A O 1
ATOM 643 N N . ASP A 1 84 ? -6.959 -4.400 -8.591 1.00 77.69 84 ASP A N 1
ATOM 644 C CA . ASP A 1 84 ? -6.408 -4.507 -9.949 1.00 77.69 84 ASP A CA 1
ATOM 645 C C . ASP A 1 84 ? -5.654 -5.833 -10.196 1.00 77.69 84 ASP A C 1
ATOM 647 O O . ASP A 1 84 ? -5.511 -6.278 -11.335 1.00 77.69 84 ASP A O 1
ATOM 651 N N . GLN A 1 85 ? -5.095 -6.459 -9.153 1.00 75.50 85 GLN A N 1
ATOM 652 C CA . GLN A 1 85 ? -4.508 -7.805 -9.241 1.00 75.50 85 GLN A CA 1
ATOM 653 C C . GLN A 1 85 ? -5.582 -8.886 -9.419 1.00 75.50 85 GLN A C 1
ATOM 655 O O . GLN A 1 85 ? -5.323 -9.899 -10.070 1.00 75.50 85 GLN A O 1
ATOM 660 N N . ARG A 1 86 ? -6.760 -8.686 -8.816 1.00 72.62 86 ARG A N 1
ATOM 661 C CA . ARG A 1 86 ? -7.902 -9.608 -8.868 1.00 72.62 86 ARG A CA 1
ATOM 662 C C . ARG A 1 86 ? -8.728 -9.432 -10.145 1.00 72.62 86 ARG A C 1
ATOM 664 O O . ARG A 1 86 ? -9.219 -10.434 -10.661 1.00 72.62 86 ARG A O 1
ATOM 671 N N . ASP A 1 87 ? -8.810 -8.216 -10.684 1.00 59.69 87 ASP A N 1
ATOM 672 C CA . ASP A 1 87 ? -9.693 -7.870 -11.796 1.00 59.69 87 ASP A CA 1
ATOM 673 C C . ASP A 1 87 ? -8.977 -7.663 -13.142 1.00 59.69 87 ASP A C 1
ATOM 675 O O . ASP A 1 87 ? -8.103 -6.822 -13.341 1.00 59.69 87 ASP A O 1
ATOM 679 N N . THR A 1 88 ? -9.444 -8.426 -14.129 1.00 46.00 88 THR A N 1
ATOM 680 C CA . THR A 1 88 ? -9.381 -8.093 -15.563 1.00 46.00 88 THR A CA 1
ATOM 681 C C . THR A 1 88 ? -10.607 -7.202 -15.867 1.00 46.00 88 THR A C 1
ATOM 683 O O . THR A 1 88 ? -11.648 -7.411 -15.255 1.00 46.00 88 THR A O 1
ATOM 686 N N . PRO A 1 89 ? -10.511 -6.201 -16.766 1.00 45.59 89 PRO A N 1
ATOM 687 C CA . PRO A 1 89 ? -10.959 -4.821 -16.532 1.00 45.59 89 PRO A CA 1
ATOM 688 C C . PRO A 1 89 ? -12.410 -4.663 -16.033 1.00 45.59 89 PRO A C 1
ATOM 690 O O . PRO A 1 89 ? -13.347 -5.223 -16.604 1.00 45.59 89 PRO A O 1
ATOM 693 N N . ALA A 1 90 ? -12.563 -3.829 -15.000 1.00 49.75 90 ALA A N 1
ATOM 694 C CA . ALA A 1 90 ? -13.785 -3.610 -14.231 1.00 49.75 90 ALA A CA 1
ATOM 695 C C . ALA A 1 90 ? -14.874 -2.789 -14.950 1.00 49.75 90 ALA A C 1
ATOM 697 O O . ALA A 1 90 ? -14.611 -1.826 -15.676 1.00 49.75 90 ALA A O 1
ATOM 698 N N . ALA A 1 91 ? -16.120 -3.178 -14.678 1.00 48.47 91 ALA A N 1
ATOM 699 C CA . ALA A 1 91 ? -17.347 -2.474 -15.026 1.00 48.47 91 ALA A CA 1
ATOM 700 C C . ALA A 1 91 ? -17.604 -1.270 -14.093 1.00 48.47 91 ALA A C 1
ATOM 702 O O . ALA A 1 91 ? -17.022 -1.147 -13.020 1.00 48.47 91 ALA A O 1
ATOM 703 N N . THR A 1 92 ? -18.484 -0.361 -14.513 1.00 49.59 92 THR A N 1
ATOM 704 C CA . THR A 1 92 ? -18.813 0.880 -13.792 1.00 49.59 92 THR A CA 1
ATOM 705 C C . THR A 1 92 ? -19.743 0.618 -12.593 1.00 49.59 92 THR A C 1
ATOM 707 O O . THR A 1 92 ? -20.737 -0.088 -12.773 1.00 49.59 92 THR A O 1
ATOM 710 N N . PRO A 1 93 ? -19.503 1.221 -11.410 1.00 57.38 93 PRO A N 1
ATOM 711 C CA . PRO A 1 93 ? -20.317 0.973 -10.220 1.00 57.38 93 PRO A CA 1
ATOM 712 C C . PRO A 1 93 ? -21.742 1.558 -10.304 1.00 57.38 93 PRO A C 1
ATOM 714 O O . PRO A 1 93 ? -21.987 2.695 -10.734 1.00 57.38 93 PRO A O 1
ATOM 717 N N . THR A 1 94 ? -22.698 0.761 -9.842 1.00 70.12 94 THR A N 1
ATOM 718 C CA . THR A 1 94 ? -24.136 1.027 -9.733 1.00 70.12 94 THR A CA 1
ATOM 719 C C . THR A 1 94 ? -24.478 1.973 -8.569 1.00 70.12 94 THR A C 1
ATOM 721 O O . THR A 1 94 ? -23.648 2.315 -7.729 1.00 70.12 94 THR A O 1
ATOM 724 N N . ALA A 1 95 ? -25.731 2.440 -8.502 1.00 68.31 95 ALA A N 1
ATOM 725 C CA . ALA A 1 95 ? -26.190 3.330 -7.428 1.00 68.31 95 ALA A CA 1
ATOM 726 C C . ALA A 1 95 ? -26.277 2.653 -6.047 1.00 68.31 95 ALA A C 1
ATOM 728 O O . ALA A 1 95 ? -26.086 3.322 -5.034 1.00 68.31 95 ALA A O 1
ATOM 729 N N . ALA A 1 96 ? -26.528 1.341 -6.002 1.00 67.06 96 ALA A N 1
ATOM 730 C CA . ALA A 1 96 ? -26.565 0.576 -4.756 1.00 67.06 96 ALA A CA 1
ATOM 731 C C . ALA A 1 96 ? -25.168 0.450 -4.125 1.00 67.06 96 ALA A C 1
ATOM 733 O O . ALA A 1 96 ? -25.023 0.593 -2.914 1.00 67.06 96 ALA A O 1
ATOM 734 N N . GLU A 1 97 ? -24.136 0.270 -4.953 1.00 68.25 97 GLU A N 1
ATOM 735 C CA . GLU A 1 97 ? -22.740 0.186 -4.504 1.00 68.25 97 GLU A CA 1
ATOM 736 C C . GLU A 1 97 ? -22.260 1.508 -3.887 1.00 68.25 97 GLU A C 1
ATOM 738 O O . GLU A 1 97 ? -21.568 1.491 -2.874 1.00 68.25 97 GLU A O 1
ATOM 743 N N . ARG A 1 98 ? -22.722 2.657 -4.403 1.00 71.19 98 ARG A N 1
ATOM 744 C CA . ARG A 1 98 ? -22.425 3.977 -3.814 1.00 71.19 98 ARG A CA 1
ATOM 745 C C . ARG A 1 98 ? -23.040 4.175 -2.425 1.00 71.19 98 ARG A C 1
ATOM 747 O O . ARG A 1 98 ? -22.385 4.706 -1.538 1.00 71.19 98 ARG A O 1
ATOM 754 N N . SER A 1 99 ? -24.279 3.728 -2.213 1.00 72.69 99 SER A N 1
ATOM 755 C CA . SER A 1 99 ? -24.939 3.839 -0.899 1.00 72.69 99 SER A CA 1
ATOM 756 C C . SER A 1 99 ? -24.309 2.916 0.154 1.00 72.69 99 SER A C 1
ATOM 758 O O . SER A 1 99 ? -24.188 3.286 1.327 1.00 72.69 99 SER A O 1
ATOM 760 N N . LEU A 1 100 ? -23.868 1.725 -0.265 1.00 78.12 100 LEU A N 1
ATOM 761 C CA . LEU A 1 100 ? -23.095 0.822 0.588 1.00 78.12 100 LEU A CA 1
ATOM 762 C C . LEU A 1 100 ? -21.753 1.441 0.978 1.00 78.12 100 LEU A C 1
ATOM 764 O O . LEU A 1 100 ? -21.379 1.385 2.147 1.00 78.12 100 LEU A O 1
ATOM 768 N N . GLU A 1 101 ? -21.072 2.087 0.034 1.00 77.12 101 GLU A N 1
ATOM 769 C CA . GLU A 1 101 ? -19.814 2.781 0.294 1.00 77.12 101 GLU A CA 1
ATOM 770 C C . GLU A 1 101 ? -19.967 3.924 1.311 1.00 77.12 101 GLU A C 1
ATOM 772 O O . GLU A 1 101 ? -19.168 4.027 2.240 1.00 77.12 101 GLU A O 1
ATOM 777 N N . GLU A 1 102 ? -21.014 4.744 1.209 1.00 77.75 102 GLU A N 1
ATOM 778 C CA . GLU A 1 102 ? -21.290 5.802 2.194 1.00 77.75 102 GLU A CA 1
ATOM 779 C C . GLU A 1 102 ? -21.524 5.235 3.604 1.00 77.75 102 GLU A C 1
ATOM 781 O O . GLU A 1 102 ? -21.007 5.761 4.596 1.00 77.75 102 GLU A O 1
ATOM 786 N N . SER A 1 103 ? -22.267 4.128 3.692 1.00 78.12 103 SER A N 1
ATOM 787 C CA . SER A 1 103 ? -22.535 3.433 4.957 1.00 78.12 103 SER A CA 1
ATOM 788 C C . SER A 1 103 ? -21.259 2.831 5.553 1.00 78.12 103 SER A C 1
ATOM 790 O O . SER A 1 103 ? -21.028 2.909 6.761 1.00 78.12 103 SER A O 1
ATOM 792 N N . GLU A 1 104 ? -20.396 2.273 4.706 1.00 84.31 104 GLU A N 1
ATOM 793 C CA . GLU A 1 104 ? -19.094 1.729 5.090 1.00 84.31 104 GLU A CA 1
ATOM 794 C C . GLU A 1 104 ? -18.163 2.822 5.637 1.00 84.31 104 GLU A C 1
ATOM 796 O O . GLU A 1 104 ? -17.569 2.654 6.704 1.00 84.31 104 GLU A O 1
ATOM 801 N N . VAL A 1 105 ? -18.089 3.983 4.975 1.00 87.25 105 VAL A N 1
ATOM 802 C CA . VAL A 1 105 ? -17.303 5.134 5.454 1.00 87.25 105 VAL A CA 1
ATOM 803 C C . VAL A 1 105 ? -17.801 5.613 6.821 1.00 87.25 105 VAL A C 1
ATOM 805 O O . VAL A 1 105 ? -16.987 5.926 7.694 1.00 87.25 105 VAL A O 1
ATOM 808 N N . ALA A 1 106 ? -19.119 5.643 7.046 1.00 87.31 106 ALA A N 1
ATOM 809 C CA . ALA A 1 106 ? -19.688 6.023 8.339 1.00 87.31 106 ALA A CA 1
ATOM 810 C C . ALA A 1 106 ? -19.284 5.051 9.463 1.00 87.31 106 ALA A C 1
ATOM 812 O O . ALA A 1 106 ? -18.892 5.493 10.547 1.00 87.31 106 ALA A O 1
ATOM 813 N N . LEU A 1 107 ? -19.306 3.739 9.196 1.00 88.56 107 LEU A N 1
ATOM 814 C CA . LEU A 1 107 ? -18.857 2.713 10.145 1.00 88.56 107 LEU A CA 1
ATOM 815 C C . LEU A 1 107 ? -17.360 2.829 10.455 1.00 88.56 107 LEU A C 1
ATOM 817 O O . LEU A 1 107 ? -16.959 2.733 11.617 1.00 88.56 107 LEU A O 1
ATOM 821 N N . ILE A 1 108 ? -16.539 3.088 9.435 1.00 89.38 108 ILE A N 1
ATOM 822 C CA . ILE A 1 108 ? -15.095 3.283 9.596 1.00 89.38 108 ILE A CA 1
ATOM 823 C C . ILE A 1 108 ? -14.804 4.503 10.473 1.00 89.38 108 ILE A C 1
ATOM 825 O O . ILE A 1 108 ? -14.005 4.403 11.404 1.00 89.38 108 ILE A O 1
ATOM 829 N N . ARG A 1 109 ? -15.483 5.633 10.235 1.00 90.81 109 ARG A N 1
ATOM 830 C CA . ARG A 1 109 ? -15.342 6.841 11.066 1.00 90.81 109 ARG A CA 1
ATOM 831 C C . ARG A 1 109 ? -15.705 6.570 12.523 1.00 90.81 109 ARG A C 1
ATOM 833 O O . ARG A 1 109 ? -14.894 6.838 13.404 1.00 90.81 109 ARG A O 1
ATOM 840 N N . ALA A 1 110 ? -16.857 5.946 12.768 1.00 90.00 110 ALA A N 1
ATOM 841 C CA . ALA A 1 110 ? -17.298 5.618 14.122 1.00 90.00 110 ALA A CA 1
ATOM 842 C C . ALA A 1 110 ? -16.314 4.688 14.856 1.00 90.00 110 ALA A C 1
ATOM 844 O O . ALA A 1 110 ? -16.048 4.876 16.044 1.00 90.00 110 ALA A O 1
ATOM 845 N N . ALA A 1 111 ? -15.739 3.703 14.161 1.00 90.62 111 ALA A N 1
ATOM 846 C CA . ALA A 1 111 ? -14.747 2.805 14.747 1.00 90.62 111 ALA A CA 1
ATOM 847 C C . ALA A 1 111 ? -13.433 3.519 15.091 1.00 90.62 111 ALA A C 1
ATOM 849 O O . ALA A 1 111 ? -12.838 3.227 16.130 1.00 90.62 111 ALA A O 1
ATOM 850 N N . VAL A 1 112 ? -12.987 4.454 14.245 1.00 91.94 112 VAL A N 1
ATOM 851 C CA . VAL A 1 112 ? -11.794 5.274 14.504 1.00 91.94 112 VAL A CA 1
ATOM 852 C C . VAL A 1 112 ? -12.017 6.208 15.689 1.00 91.94 112 VAL A C 1
ATOM 854 O O . VAL A 1 112 ? -11.158 6.266 16.572 1.00 91.94 112 VAL A O 1
ATOM 857 N N . ASP A 1 113 ? -13.179 6.855 15.773 1.00 93.25 113 ASP A N 1
ATOM 858 C CA . ASP A 1 113 ? -13.544 7.711 16.905 1.00 93.25 113 ASP A CA 1
ATOM 859 C C . ASP A 1 113 ? -13.597 6.905 18.213 1.00 93.25 113 ASP A C 1
ATOM 861 O O . ASP A 1 113 ? -12.980 7.280 19.212 1.00 93.25 113 ASP A O 1
ATOM 865 N N . ALA A 1 114 ? -14.236 5.730 18.199 1.00 90.06 114 ALA A N 1
ATOM 866 C CA . ALA A 1 114 ? -14.301 4.825 19.350 1.00 90.06 114 ALA A CA 1
ATOM 867 C C . ALA A 1 114 ? -12.939 4.219 19.746 1.00 90.06 114 ALA A C 1
ATOM 869 O O . ALA A 1 114 ? -12.783 3.699 20.856 1.00 90.06 114 ALA A O 1
ATOM 870 N N . ALA A 1 115 ? -11.957 4.233 18.843 1.00 92.00 115 ALA A N 1
ATOM 871 C CA . ALA A 1 115 ? -10.576 3.835 19.102 1.00 92.00 115 ALA A CA 1
ATOM 872 C C . ALA A 1 115 ? -9.675 5.028 19.482 1.00 92.00 115 ALA A C 1
ATOM 874 O O . ALA A 1 115 ? -8.463 4.853 19.622 1.00 92.00 115 ALA A O 1
ATOM 875 N N . GLY A 1 116 ? -10.233 6.237 19.626 1.00 90.62 116 GLY A N 1
ATOM 876 C CA . GLY A 1 116 ? -9.476 7.447 19.952 1.00 90.62 116 GLY A CA 1
ATOM 877 C C . GLY A 1 116 ? -8.465 7.836 18.869 1.00 90.62 116 GLY A C 1
ATOM 878 O O . GLY A 1 116 ? -7.375 8.303 19.187 1.00 90.62 116 GLY A O 1
ATOM 879 N N . GLY A 1 117 ? -8.778 7.575 17.596 1.00 87.50 117 GLY A N 1
ATOM 880 C CA . GLY A 1 117 ? -7.877 7.820 16.466 1.00 87.50 117 GLY A CA 1
ATOM 881 C C . GLY A 1 117 ? -6.855 6.706 16.208 1.00 87.50 117 GLY A C 1
ATOM 882 O O . GLY A 1 117 ? -6.068 6.800 15.265 1.00 87.50 117 GLY A O 1
ATOM 883 N N . ASN A 1 118 ? -6.848 5.628 17.001 1.00 89.00 118 ASN A N 1
ATOM 884 C CA . ASN A 1 118 ? -5.936 4.509 16.783 1.00 89.00 118 ASN A CA 1
ATOM 885 C C . ASN A 1 118 ? -6.405 3.624 15.615 1.00 89.00 118 ASN A C 1
ATOM 887 O O . ASN A 1 118 ? -7.234 2.727 15.779 1.00 89.00 118 ASN A O 1
ATOM 891 N N . ILE A 1 119 ? -5.819 3.847 14.437 1.00 88.31 119 ILE A N 1
ATOM 892 C CA . ILE A 1 119 ? -6.156 3.128 13.200 1.00 88.31 119 ILE A CA 1
ATOM 893 C C . ILE A 1 119 ? -5.929 1.617 13.325 1.00 88.31 119 ILE A C 1
ATOM 895 O O . ILE A 1 119 ? -6.736 0.836 12.831 1.00 88.31 119 ILE A O 1
ATOM 899 N N . SER A 1 120 ? -4.868 1.184 14.011 1.00 84.56 120 SER A N 1
ATOM 900 C CA . SER A 1 120 ? -4.578 -0.242 14.222 1.00 84.56 120 SER A CA 1
ATOM 901 C C . SER A 1 120 ? -5.661 -0.933 15.048 1.00 84.56 120 SER A C 1
ATOM 903 O O . SER A 1 120 ? -6.009 -2.079 14.774 1.00 84.56 120 SER A O 1
ATOM 905 N N . GLU A 1 121 ? -6.192 -0.244 16.054 1.00 87.75 121 GLU A N 1
ATOM 906 C CA . GLU A 1 121 ? -7.264 -0.755 16.906 1.00 87.75 121 GLU A CA 1
ATOM 907 C C . GLU A 1 121 ? -8.616 -0.735 16.180 1.00 87.75 121 GLU A C 1
ATOM 909 O O . GLU A 1 121 ? -9.342 -1.727 16.204 1.00 87.75 121 GLU A O 1
ATOM 914 N N . ALA A 1 122 ? -8.925 0.343 15.455 1.00 90.69 122 ALA A N 1
ATOM 915 C CA . ALA A 1 122 ? -10.126 0.429 14.625 1.00 90.69 122 ALA A CA 1
ATOM 916 C C . ALA A 1 122 ? -10.161 -0.670 13.546 1.00 90.69 122 ALA A C 1
ATOM 918 O O . ALA A 1 122 ? -11.181 -1.334 13.368 1.00 90.69 122 ALA A O 1
ATOM 919 N N . ALA A 1 123 ? -9.024 -0.920 12.888 1.00 86.12 123 ALA A N 1
ATOM 920 C CA . ALA A 1 123 ? -8.853 -1.980 11.895 1.00 86.12 123 ALA A CA 1
ATOM 921 C C . ALA A 1 123 ? -9.148 -3.365 12.488 1.00 86.12 123 ALA A C 1
ATOM 923 O O . ALA A 1 123 ? -9.948 -4.122 11.939 1.00 86.12 123 ALA A O 1
ATOM 924 N N . LYS A 1 124 ? -8.577 -3.667 13.664 1.00 87.06 124 LYS A N 1
ATOM 925 C CA . LYS A 1 124 ? -8.828 -4.926 14.383 1.00 87.06 124 LYS A CA 1
ATOM 926 C C . LYS A 1 124 ? -10.299 -5.103 14.752 1.00 87.06 124 LYS A C 1
ATOM 928 O O . LYS A 1 124 ? -10.829 -6.192 14.567 1.00 87.06 124 LYS A O 1
ATOM 933 N N . ARG A 1 125 ? -10.960 -4.049 15.244 1.00 88.44 125 ARG A N 1
ATOM 934 C CA . ARG A 1 125 ? -12.385 -4.092 15.626 1.00 88.44 125 ARG A CA 1
ATOM 935 C C . ARG A 1 125 ? -13.307 -4.343 14.439 1.00 88.44 125 ARG A C 1
ATOM 937 O O . ARG A 1 125 ? -14.298 -5.047 14.586 1.00 88.44 125 ARG A O 1
ATOM 944 N N . LEU A 1 126 ? -12.977 -3.772 13.285 1.00 87.31 126 LEU A N 1
ATOM 945 C CA . LEU A 1 126 ? -13.755 -3.927 12.058 1.00 87.31 126 LEU A CA 1
ATOM 946 C C . LEU A 1 126 ? -13.381 -5.178 11.250 1.00 87.31 126 LEU A C 1
ATOM 948 O O . LEU A 1 126 ? -14.078 -5.507 10.297 1.00 87.31 126 LEU A O 1
ATOM 952 N N . GLY A 1 127 ? -12.298 -5.878 11.606 1.00 83.50 127 GLY A N 1
ATOM 953 C CA . GLY A 1 127 ? -11.806 -7.025 10.840 1.00 83.50 127 GLY A CA 1
ATOM 954 C C . GLY A 1 127 ? -11.266 -6.652 9.453 1.00 83.50 127 GLY A C 1
ATOM 955 O O . GLY A 1 127 ? -11.226 -7.502 8.568 1.00 83.50 127 GLY A O 1
ATOM 956 N N . ILE A 1 128 ? -10.857 -5.394 9.260 1.00 83.06 128 ILE A N 1
ATOM 957 C CA . ILE A 1 128 ? -10.323 -4.865 7.994 1.00 83.06 128 ILE A CA 1
ATOM 958 C C . ILE A 1 128 ? -8.876 -4.402 8.168 1.00 83.06 128 ILE A C 1
ATOM 960 O O . ILE A 1 128 ? -8.370 -4.287 9.284 1.00 83.06 128 ILE A O 1
ATOM 964 N N . SER A 1 129 ? -8.177 -4.128 7.066 1.00 78.62 129 SER A N 1
ATOM 965 C CA . SER A 1 129 ? -6.798 -3.641 7.136 1.00 78.62 129 SER A CA 1
ATOM 966 C C . SER A 1 129 ? -6.734 -2.164 7.559 1.00 78.62 129 SER A C 1
ATOM 968 O O . SER A 1 129 ? -7.646 -1.376 7.298 1.00 78.62 129 SER A O 1
ATOM 970 N N . ARG A 1 130 ? -5.608 -1.745 8.157 1.00 83.38 130 ARG A N 1
ATOM 971 C CA . ARG A 1 130 ? -5.321 -0.319 8.431 1.00 83.38 130 ARG A CA 1
ATOM 972 C C . ARG A 1 130 ? -5.395 0.528 7.158 1.00 83.38 130 ARG A C 1
ATOM 974 O O . ARG A 1 130 ? -5.833 1.672 7.197 1.00 83.38 130 ARG A O 1
ATOM 981 N N . ASN A 1 131 ? -4.984 -0.044 6.031 1.00 76.69 131 ASN A N 1
ATOM 982 C CA . ASN A 1 131 ? -4.949 0.636 4.746 1.00 76.69 131 ASN A CA 1
ATOM 983 C C . ASN A 1 131 ? -6.356 0.905 4.190 1.00 76.69 131 ASN A C 1
ATOM 985 O O . ASN A 1 131 ? -6.626 1.990 3.677 1.00 76.69 131 ASN A O 1
ATOM 989 N N . THR A 1 132 ? -7.276 -0.047 4.377 1.00 80.50 132 THR A N 1
ATOM 990 C CA . THR A 1 132 ? -8.698 0.109 4.043 1.00 80.50 132 THR A CA 1
ATOM 991 C C . THR A 1 132 ? -9.294 1.312 4.776 1.00 80.50 132 THR A C 1
ATOM 993 O O . THR A 1 132 ? -9.985 2.129 4.167 1.00 80.50 132 THR A O 1
ATOM 996 N N . ILE A 1 133 ? -8.936 1.495 6.053 1.00 83.56 133 ILE A N 1
ATOM 997 C CA . ILE A 1 133 ? -9.334 2.675 6.830 1.00 83.56 133 ILE A CA 1
ATOM 998 C C . ILE A 1 133 ? -8.726 3.960 6.255 1.00 83.56 133 ILE A C 1
ATOM 1000 O O . ILE A 1 133 ? -9.459 4.912 5.995 1.00 83.56 133 ILE A O 1
ATOM 1004 N N . TYR A 1 134 ? -7.412 4.002 6.009 1.00 81.94 134 TYR A N 1
ATOM 1005 C CA . TYR A 1 134 ? -6.759 5.201 5.468 1.00 81.94 134 TYR A CA 1
ATOM 1006 C C . TYR A 1 134 ? -7.321 5.641 4.107 1.00 81.94 134 TYR A C 1
ATOM 1008 O O . TYR A 1 134 ? -7.413 6.841 3.864 1.00 81.94 134 TYR A O 1
ATOM 1016 N N . ARG A 1 135 ? -7.725 4.706 3.234 1.00 74.06 135 ARG A N 1
ATOM 1017 C CA . ARG A 1 135 ? -8.354 5.038 1.943 1.00 74.06 135 ARG A CA 1
ATOM 1018 C C . ARG A 1 135 ? -9.742 5.643 2.124 1.00 74.06 135 ARG A C 1
ATOM 1020 O O . ARG A 1 135 ? -10.020 6.681 1.541 1.00 74.06 135 ARG A O 1
ATOM 1027 N N . LYS A 1 136 ? -10.597 5.009 2.930 1.00 81.56 136 LYS A N 1
ATOM 1028 C CA . LYS A 1 136 ? -11.996 5.432 3.131 1.00 81.56 136 LYS A CA 1
ATOM 1029 C C . LYS A 1 136 ? -12.117 6.763 3.885 1.00 81.56 136 LYS A C 1
ATOM 1031 O O . LYS A 1 136 ? -13.177 7.382 3.870 1.00 81.56 136 LYS A O 1
ATOM 1036 N N . LEU A 1 137 ? -11.042 7.196 4.545 1.00 80.94 137 LEU A N 1
ATOM 1037 C CA . LEU A 1 137 ? -10.964 8.470 5.263 1.00 80.94 137 LEU A CA 1
ATOM 1038 C C . LEU A 1 137 ? -10.218 9.585 4.512 1.00 80.94 137 LEU A C 1
ATOM 1040 O O . LEU A 1 137 ? -10.186 10.705 5.022 1.00 80.94 137 LEU A O 1
ATOM 1044 N N . ARG A 1 138 ? -9.614 9.297 3.353 1.00 68.75 138 ARG A N 1
ATOM 1045 C CA . ARG A 1 138 ? -8.942 10.290 2.504 1.00 68.75 138 ARG A CA 1
ATOM 1046 C C . ARG A 1 138 ? -9.938 11.015 1.606 1.00 68.75 138 ARG A C 1
ATOM 1048 O O . ARG A 1 138 ? -9.710 12.225 1.384 1.00 68.75 138 ARG A O 1
#

pLDDT: mean 80.78, std 13.81, range [38.22, 96.75]

Mean predicted aligned error: 9.83 Å

Solvent-accessible surface area (backbone atoms only — not comparable to full-atom values): 8066 Å² total; per-residue (Å²): 138,82,84,80,80,80,72,73,54,49,44,79,41,92,53,42,70,58,51,53,51,54,46,38,41,71,70,32,73,92,70,56,51,45,74,33,73,66,46,52,52,51,57,54,70,37,72,45,92,60,37,69,64,46,53,46,50,46,42,45,51,16,52,62,63,23,61,97,43,72,49,31,46,70,80,24,46,51,63,70,60,54,48,58,68,73,47,77,88,81,81,84,85,55,74,68,59,54,55,51,49,56,54,49,38,52,53,50,50,53,38,23,60,78,40,75,66,34,49,68,55,22,14,62,75,70,74,48,51,51,54,60,50,57,60,65,72,106

Nearest PDB structures (foldseek):
  5m7p-assembly1_B  TM=5.294E-01  e=5.571E-05  Brucella abortus str. 2308 A
  6luf-assembly5_E  TM=8.763E-01  e=7.887E-03  Vibrio cholerae O395
  6lua-assembly1_G  TM=8.770E-01  e=1.280E-02  Vibrio cholerae O395
  1etv-assembly1_B  TM=6.764E-01  e=4.015E-01  Escherichia coli
  5ds9-assembly1_A  TM=6.691E-01  e=6.518E-01  Escherichia coli K-12

Sequence (138 aa):
NGLVVRLPALRHRSDLRAVARRILLAEAPQATPAISANVMRMFERYAWPGNIRQLANVLRTAAVMAAGEGEITEAHLSDDFLEDQRDTPAATPTAAERSLEESEVALIRAAVDAAGGNISEAAKRLGISRNTIYRKLR

Foldseek 3Di:
DDDPPPDPFLLVDPCNVVLLQVLQCVLCVPQRAAEDPVNVVLSNPARPPPGSVVSSVQSNQLCVLCVVHRYRDPLSGAVVSVVSSVDDDDDDDDPVVVVVLVVVLVLLVVLCVVVVNPLVRSCVVVVHGSNVSVVSVD